Protein AF-A0A5K0XAV7-F1 (afdb_monomer_lite)

Sequence (41 aa):
FVSYDSPSAAQSAINTMNGSQLGGKKLKVQLKRDNKQSKPY

Radius of gyration: 13.66 Å; chains: 1; bounding box: 45×14×26 Å

pLDDT: mean 82.31, std 11.66, range [55.5, 91.69]

Structure (mmCIF, N/CA/C/O backbone):
data_AF-A0A5K0XAV7-F1
#
_entry.id   AF-A0A5K0XAV7-F1
#
loop_
_atom_site.group_PDB
_atom_site.id
_atom_site.type_symbol
_atom_site.label_atom_id
_atom_site.label_alt_id
_atom_site.label_comp_id
_atom_site.label_asym_id
_atom_site.label_entity_id
_atom_site.label_seq_id
_atom_site.pdbx_PDB_ins_code
_atom_site.Cartn_x
_atom_site.Cartn_y
_atom_site.Cartn_z
_atom_site.occupancy
_atom_site.B_iso_or_equiv
_atom_site.auth_seq_id
_atom_site.auth_comp_id
_atom_site.auth_asym_id
_atom_site.auth_atom_id
_atom_site.pdbx_PDB_model_num
ATOM 1 N N . PHE A 1 1 ? 3.845 -13.554 5.134 1.00 75.62 1 PHE A N 1
ATOM 2 C CA . PHE A 1 1 ? 4.823 -12.734 4.391 1.00 75.62 1 PHE A CA 1
ATOM 3 C C . PHE A 1 1 ? 4.659 -13.057 2.918 1.00 75.62 1 PHE A C 1
ATOM 5 O O . PHE A 1 1 ? 4.552 -14.233 2.607 1.00 75.62 1 PHE A O 1
ATOM 12 N N . VAL A 1 2 ? 4.559 -12.045 2.056 1.00 81.88 2 VAL A N 1
ATOM 13 C CA . VAL A 1 2 ? 4.396 -12.204 0.600 1.00 81.88 2 VAL A CA 1
ATOM 14 C C . VAL A 1 2 ? 5.625 -11.591 -0.062 1.00 81.88 2 VAL A C 1
ATOM 16 O O . VAL A 1 2 ? 6.014 -10.485 0.315 1.00 81.88 2 VAL A O 1
ATOM 19 N N . SER A 1 3 ? 6.235 -12.310 -1.001 1.00 83.62 3 SER A N 1
ATOM 20 C CA . SER A 1 3 ? 7.354 -11.819 -1.808 1.00 83.62 3 SER A CA 1
ATOM 21 C C . SER A 1 3 ? 6.835 -11.488 -3.200 1.00 83.62 3 SER A C 1
ATOM 23 O O . SER A 1 3 ? 6.137 -12.300 -3.801 1.00 83.62 3 SER A O 1
ATOM 25 N N . TYR A 1 4 ? 7.157 -10.295 -3.688 1.00 87.56 4 TYR A N 1
ATOM 26 C CA . TYR A 1 4 ? 6.862 -9.872 -5.053 1.00 87.56 4 TYR A CA 1
ATOM 27 C C . TYR A 1 4 ? 8.135 -9.941 -5.891 1.00 87.56 4 TYR A C 1
ATOM 29 O O . TYR A 1 4 ? 9.233 -9.816 -5.354 1.00 87.56 4 TYR A O 1
ATOM 37 N N . ASP A 1 5 ? 7.965 -10.095 -7.200 1.00 89.19 5 ASP A N 1
ATOM 38 C CA . ASP A 1 5 ? 9.065 -10.117 -8.167 1.00 89.19 5 ASP A CA 1
ATOM 39 C C . ASP A 1 5 ? 9.787 -8.757 -8.267 1.00 89.19 5 ASP A C 1
ATOM 41 O O . ASP A 1 5 ? 11.001 -8.686 -8.423 1.00 89.19 5 ASP A O 1
ATOM 45 N N . SER A 1 6 ? 9.044 -7.660 -8.084 1.00 90.19 6 SER A N 1
ATOM 46 C CA . SER A 1 6 ? 9.553 -6.291 -8.208 1.00 90.19 6 SER A CA 1
ATOM 47 C C . SER A 1 6 ? 9.119 -5.397 -7.036 1.00 90.19 6 SER A C 1
ATOM 49 O O . SER A 1 6 ? 7.980 -5.508 -6.564 1.00 90.19 6 SER A O 1
ATOM 51 N N . PRO A 1 7 ? 9.962 -4.441 -6.593 1.00 87.12 7 PRO A N 1
ATOM 52 C CA . PRO A 1 7 ? 9.624 -3.520 -5.504 1.00 87.12 7 PRO A CA 1
ATOM 53 C C . PRO A 1 7 ? 8.426 -2.628 -5.849 1.00 87.12 7 PRO A C 1
ATOM 55 O O . PRO A 1 7 ? 7.574 -2.387 -4.998 1.00 87.12 7 PRO A O 1
ATOM 58 N N . SER A 1 8 ? 8.294 -2.209 -7.112 1.00 91.31 8 SER A N 1
ATOM 59 C CA . SER A 1 8 ? 7.150 -1.422 -7.590 1.00 91.31 8 SER A CA 1
ATOM 60 C C . S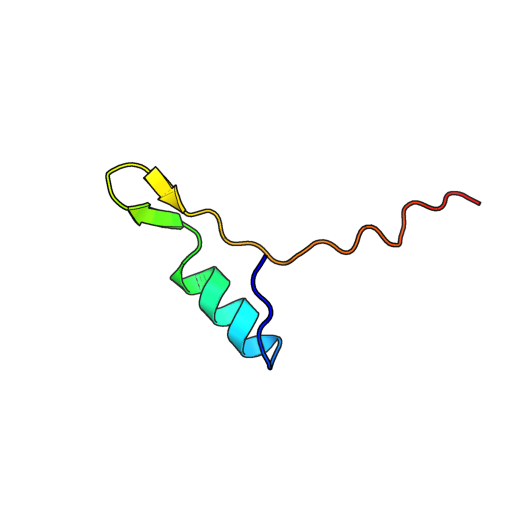ER A 1 8 ? 5.820 -2.164 -7.423 1.00 91.31 8 SER A C 1
ATOM 62 O O . SER A 1 8 ? 4.828 -1.564 -7.010 1.00 91.31 8 SER A O 1
ATOM 64 N N . ALA A 1 9 ? 5.807 -3.477 -7.682 1.00 90.44 9 ALA A N 1
ATOM 65 C CA . ALA A 1 9 ? 4.624 -4.315 -7.497 1.00 90.44 9 ALA A CA 1
ATOM 66 C C . ALA A 1 9 ? 4.241 -4.417 -6.012 1.00 90.44 9 ALA A C 1
ATOM 68 O O . ALA A 1 9 ? 3.073 -4.252 -5.663 1.00 90.44 9 ALA A O 1
ATOM 69 N N . ALA A 1 10 ? 5.228 -4.589 -5.124 1.00 90.50 10 ALA A N 1
ATOM 70 C CA . ALA A 1 10 ? 4.999 -4.586 -3.680 1.00 90.50 10 ALA A CA 1
ATOM 71 C C . ALA A 1 10 ? 4.438 -3.240 -3.183 1.00 90.50 10 ALA A C 1
ATOM 73 O O . ALA A 1 10 ? 3.500 -3.218 -2.386 1.00 90.50 10 ALA A O 1
ATOM 74 N N . GLN A 1 11 ? 4.980 -2.122 -3.675 1.00 90.00 11 GLN A N 1
ATOM 75 C CA . GLN A 1 11 ? 4.536 -0.772 -3.320 1.00 90.00 11 GLN A CA 1
ATOM 76 C C . GLN A 1 11 ? 3.084 -0.520 -3.753 1.00 90.00 11 GLN A C 1
ATOM 78 O O . GLN A 1 11 ? 2.278 -0.012 -2.974 1.00 90.00 11 GLN A O 1
ATOM 83 N N . SER A 1 12 ? 2.745 -0.910 -4.987 1.00 91.69 12 SER A N 1
ATOM 84 C CA . SER A 1 12 ? 1.389 -0.801 -5.530 1.00 91.69 12 SER A CA 1
ATOM 85 C C . SER A 1 12 ? 0.404 -1.629 -4.707 1.00 91.69 12 SER A C 1
ATOM 87 O O . SER A 1 12 ? -0.604 -1.099 -4.243 1.00 91.69 12 SER A O 1
ATOM 89 N N . ALA A 1 13 ? 0.750 -2.884 -4.408 1.00 90.06 13 ALA A N 1
ATOM 90 C CA . ALA A 1 13 ? -0.073 -3.747 -3.572 1.00 90.06 13 ALA A CA 1
ATOM 91 C C . ALA A 1 13 ? -0.295 -3.163 -2.170 1.00 90.06 13 ALA A C 1
ATOM 93 O O . ALA A 1 13 ? -1.405 -3.236 -1.651 1.00 90.06 13 ALA A O 1
ATOM 94 N N . ILE A 1 14 ? 0.722 -2.546 -1.559 1.00 91.25 14 ILE A N 1
ATOM 95 C CA . ILE A 1 14 ? 0.566 -1.854 -0.274 1.00 91.25 14 ILE A CA 1
ATOM 96 C C . ILE A 1 14 ? -0.416 -0.698 -0.404 1.00 91.25 14 ILE A C 1
ATOM 98 O O . ILE A 1 14 ? -1.343 -0.627 0.389 1.00 91.25 14 ILE A O 1
ATOM 102 N N . ASN A 1 15 ? -0.265 0.179 -1.393 1.00 89.75 15 ASN A N 1
ATOM 103 C CA . ASN A 1 15 ? -1.162 1.326 -1.543 1.00 89.75 15 ASN A CA 1
ATOM 104 C C . ASN A 1 15 ? -2.617 0.910 -1.801 1.00 89.75 15 ASN A C 1
ATOM 106 O O . ASN A 1 15 ? -3.532 1.550 -1.291 1.00 89.75 15 ASN A O 1
ATOM 110 N N . THR A 1 16 ? -2.836 -0.170 -2.550 1.00 88.94 16 THR A N 1
ATOM 111 C CA . THR A 1 16 ? -4.183 -0.654 -2.875 1.00 88.94 16 THR A CA 1
ATOM 112 C C . THR A 1 16 ? -4.816 -1.462 -1.737 1.00 88.94 16 THR A C 1
ATOM 114 O 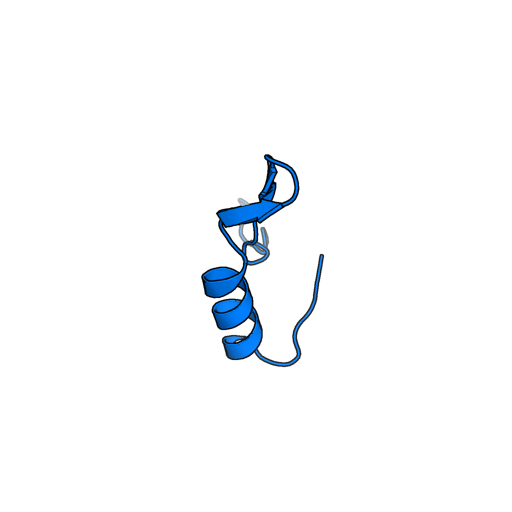O . THR A 1 16 ? -6.021 -1.362 -1.514 1.00 88.94 16 THR A O 1
ATOM 117 N N . MET A 1 17 ? -4.027 -2.262 -1.011 1.00 88.31 17 MET A N 1
ATOM 118 C CA . MET A 1 17 ? -4.536 -3.233 -0.029 1.00 88.31 17 MET A CA 1
ATOM 119 C C . MET A 1 17 ? -4.382 -2.784 1.428 1.00 88.31 17 MET A C 1
ATOM 121 O O . MET A 1 17 ? -5.049 -3.313 2.323 1.00 88.31 17 MET A O 1
ATOM 125 N N . ASN A 1 18 ? -3.483 -1.839 1.712 1.00 89.81 18 ASN A N 1
ATOM 126 C CA . ASN A 1 18 ? -3.318 -1.312 3.057 1.00 89.81 18 ASN A CA 1
ATOM 127 C C . ASN A 1 18 ? -4.519 -0.441 3.404 1.00 89.81 18 ASN A C 1
ATOM 129 O O . ASN A 1 18 ? -4.673 0.685 2.942 1.00 89.81 18 ASN A O 1
ATOM 133 N N . GLY A 1 19 ? -5.350 -0.965 4.287 1.00 86.00 19 GLY A N 1
ATOM 134 C CA . GLY A 1 19 ? -6.516 -0.277 4.783 1.00 86.00 19 GLY A CA 1
ATOM 135 C C . GLY A 1 19 ? -7.836 -0.701 4.159 1.00 86.00 19 GLY A C 1
ATOM 136 O O . GLY A 1 19 ? -8.865 -0.176 4.582 1.00 86.00 19 GLY A O 1
ATOM 137 N N . SER A 1 20 ? -7.832 -1.668 3.243 1.00 88.44 20 SER A N 1
ATOM 138 C CA . SER A 1 20 ? -9.060 -2.268 2.721 1.00 88.44 20 SER A CA 1
ATOM 139 C C . SER A 1 20 ? -9.833 -2.954 3.852 1.00 88.44 20 SER A C 1
ATOM 141 O O . SER A 1 20 ? -9.241 -3.631 4.696 1.00 88.44 20 SER A O 1
ATOM 143 N N . GLN A 1 21 ? -11.153 -2.777 3.894 1.00 89.38 21 GLN A N 1
ATOM 144 C CA . GLN A 1 21 ? -12.015 -3.418 4.888 1.00 89.38 21 GLN A CA 1
ATOM 145 C C . GLN A 1 21 ? -12.594 -4.717 4.330 1.00 89.38 21 GLN A C 1
ATOM 147 O O . GLN A 1 21 ? -13.239 -4.721 3.288 1.00 89.38 21 GLN A O 1
ATOM 152 N N . LEU A 1 22 ? -12.388 -5.815 5.053 1.00 85.44 22 LEU A N 1
ATOM 153 C CA . LEU A 1 22 ? -12.910 -7.137 4.725 1.00 85.44 22 LEU A CA 1
ATOM 154 C C . LEU A 1 22 ? -13.630 -7.680 5.962 1.00 85.44 22 LEU A C 1
ATOM 156 O O . LEU A 1 22 ? -13.020 -7.866 7.015 1.00 85.44 22 LEU A O 1
ATOM 160 N N . GLY A 1 23 ? -14.954 -7.843 5.868 1.00 85.44 23 GLY A N 1
ATOM 161 C CA . GLY A 1 23 ? -15.786 -8.329 6.978 1.00 85.44 23 GLY A CA 1
ATOM 162 C C . GLY A 1 23 ? -15.700 -7.477 8.253 1.00 85.44 23 GLY A C 1
ATOM 163 O O . GLY A 1 23 ? -15.656 -8.020 9.352 1.00 85.44 23 GLY A O 1
ATOM 164 N N . GLY A 1 24 ? -15.589 -6.149 8.118 1.00 90.00 24 GLY A N 1
ATOM 165 C CA . GLY A 1 24 ? -15.457 -5.223 9.253 1.00 90.00 24 GLY A CA 1
ATOM 166 C C . GLY A 1 24 ? -14.043 -5.106 9.840 1.00 90.00 24 GLY A C 1
ATOM 167 O O . GLY A 1 24 ? -13.828 -4.303 10.744 1.00 90.00 24 GLY A O 1
ATOM 168 N N . LYS A 1 25 ? -13.056 -5.844 9.313 1.00 87.94 25 LYS A N 1
ATOM 169 C CA . LYS A 1 25 ? -11.647 -5.760 9.730 1.00 87.94 25 LYS A CA 1
ATOM 170 C C . LYS A 1 25 ? -10.808 -5.061 8.666 1.00 87.94 25 LYS A C 1
ATOM 172 O O . LYS A 1 25 ? -10.944 -5.334 7.477 1.00 87.94 25 LYS A O 1
ATOM 177 N N . LYS A 1 26 ? -9.930 -4.154 9.097 1.00 88.81 26 LYS A N 1
ATOM 178 C CA . LYS A 1 26 ? -9.029 -3.402 8.218 1.00 88.81 26 LYS A CA 1
ATOM 179 C C . LYS A 1 26 ? -7.754 -4.206 7.967 1.00 88.81 26 LYS A C 1
ATOM 181 O O . LYS A 1 26 ? -7.063 -4.579 8.914 1.00 88.81 26 LYS A O 1
ATOM 186 N N . LEU A 1 27 ? -7.441 -4.466 6.702 1.00 90.56 27 LEU A N 1
ATOM 187 C CA . LEU A 1 27 ? -6.204 -5.127 6.310 1.00 90.56 27 LEU A CA 1
ATOM 188 C C . LEU A 1 27 ? -5.017 -4.189 6.528 1.00 90.56 27 LEU A C 1
ATOM 190 O O . LEU A 1 27 ? -5.079 -3.001 6.213 1.00 90.56 27 LEU A O 1
ATOM 194 N N . LYS A 1 28 ? -3.922 -4.734 7.057 1.00 89.06 28 LYS A N 1
ATOM 195 C CA . LYS A 1 28 ? -2.655 -4.024 7.222 1.00 89.06 28 LYS A CA 1
ATOM 196 C C . LYS A 1 28 ? -1.631 -4.655 6.298 1.00 89.06 28 LYS A C 1
ATOM 198 O O . LYS A 1 28 ? -1.24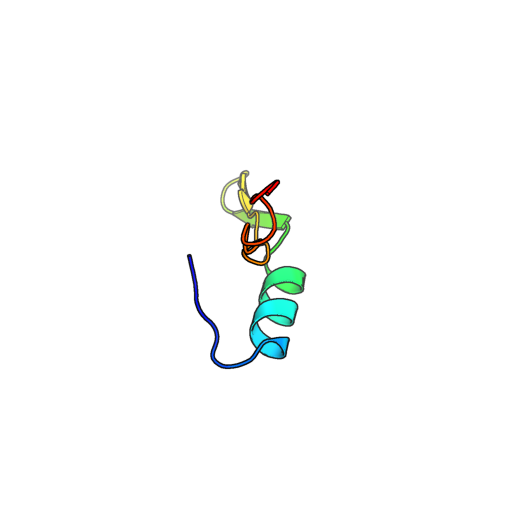6 -5.806 6.494 1.00 89.06 28 LYS A O 1
ATOM 203 N N . VAL A 1 29 ? -1.182 -3.888 5.313 1.00 90.56 29 VAL A N 1
ATOM 204 C CA . VAL A 1 29 ? -0.161 -4.326 4.357 1.00 90.56 29 VAL A CA 1
ATOM 205 C C . VAL A 1 29 ? 1.003 -3.356 4.460 1.00 90.56 29 VAL A C 1
ATOM 207 O O . VAL A 1 29 ? 0.817 -2.146 4.398 1.00 90.56 29 VAL A O 1
ATOM 210 N N . GLN A 1 30 ? 2.201 -3.875 4.714 1.00 88.69 30 GLN A N 1
ATOM 211 C CA . GLN A 1 30 ? 3.405 -3.075 4.923 1.00 88.69 30 GLN A CA 1
ATOM 212 C C . GLN A 1 30 ? 4.616 -3.793 4.337 1.00 88.69 30 GLN A C 1
ATOM 214 O O . GLN A 1 30 ? 4.644 -5.025 4.282 1.00 88.69 30 GLN A O 1
ATOM 219 N N . LEU A 1 31 ? 5.633 -3.018 3.950 1.00 86.38 31 LEU A N 1
ATOM 220 C CA . LEU A 1 31 ? 6.932 -3.573 3.590 1.00 86.38 31 LEU A CA 1
ATOM 221 C C . LEU A 1 31 ? 7.555 -4.254 4.809 1.00 86.38 31 LEU A C 1
ATOM 223 O O . LEU A 1 31 ? 7.444 -3.781 5.946 1.00 86.38 31 LEU A O 1
ATOM 227 N N . LYS A 1 32 ? 8.245 -5.366 4.561 1.00 84.19 32 LYS A N 1
ATOM 228 C CA . LYS A 1 32 ? 9.066 -6.006 5.582 1.00 84.19 32 LYS A CA 1
ATOM 229 C C . LYS A 1 32 ? 10.191 -5.040 5.957 1.00 84.19 32 LYS A C 1
ATOM 231 O O . LYS A 1 32 ? 11.017 -4.704 5.117 1.00 84.19 32 LYS A O 1
ATOM 236 N N . ARG A 1 33 ? 10.228 -4.603 7.217 1.00 77.56 33 ARG A N 1
ATOM 237 C CA . ARG A 1 33 ? 11.399 -3.909 7.761 1.00 77.56 33 ARG A CA 1
ATOM 238 C C . ARG A 1 33 ? 12.486 -4.954 7.983 1.00 77.56 33 ARG A C 1
ATOM 240 O O . ARG A 1 33 ? 12.313 -5.853 8.804 1.00 77.56 33 ARG A O 1
ATOM 247 N N . ASP A 1 34 ? 13.556 -4.879 7.200 1.00 66.31 34 ASP A N 1
ATOM 248 C CA . ASP A 1 34 ? 14.759 -5.663 7.449 1.00 66.31 34 ASP A CA 1
ATOM 249 C C . ASP A 1 34 ? 15.451 -5.064 8.677 1.00 66.31 34 ASP A C 1
ATOM 251 O O . ASP A 1 34 ? 15.959 -3.947 8.642 1.00 66.31 34 ASP A O 1
ATOM 255 N N . ASN A 1 35 ? 15.414 -5.771 9.804 1.00 59.97 35 ASN A N 1
ATOM 256 C CA . ASN A 1 35 ? 15.951 -5.284 11.077 1.00 59.97 35 ASN A CA 1
ATOM 257 C C . ASN A 1 35 ? 17.490 -5.396 11.145 1.00 59.97 35 ASN A C 1
ATOM 259 O O . ASN A 1 35 ? 18.065 -5.538 12.224 1.00 59.97 35 ASN A O 1
ATOM 263 N N . LYS A 1 36 ? 18.181 -5.355 9.999 1.00 55.84 36 LYS A N 1
ATOM 264 C CA . LYS A 1 36 ? 19.621 -5.635 9.875 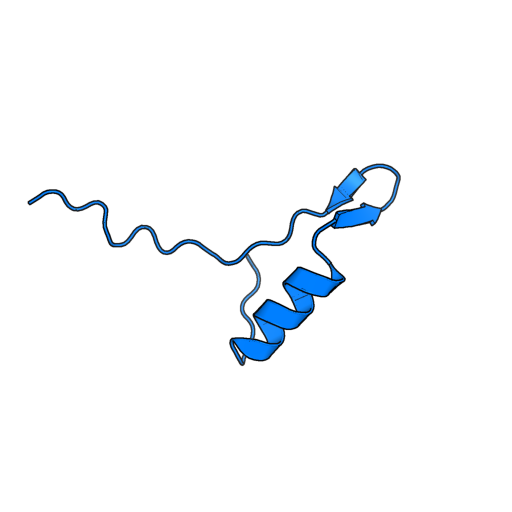1.00 55.84 36 LYS A CA 1
ATOM 265 C C . LYS A 1 36 ? 20.527 -4.533 10.426 1.00 55.84 36 LYS A C 1
ATOM 267 O O . LYS A 1 36 ? 21.745 -4.663 10.387 1.00 55.84 36 LYS A O 1
ATOM 272 N N . GLN A 1 37 ? 19.940 -3.500 11.026 1.00 56.88 37 GLN A N 1
ATOM 273 C CA . GLN A 1 37 ? 20.650 -2.406 11.683 1.00 56.88 37 GLN A CA 1
ATOM 274 C C . GLN A 1 37 ? 20.504 -2.396 13.214 1.00 56.88 37 GLN A C 1
ATOM 276 O O . GLN A 1 37 ? 20.724 -1.370 13.844 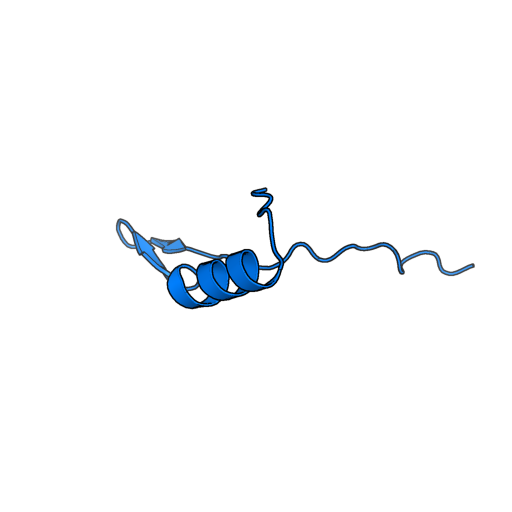1.00 56.88 37 GLN A O 1
ATOM 281 N N . SER A 1 38 ? 20.172 -3.532 13.838 1.00 55.50 38 SER A N 1
ATOM 282 C CA . SER A 1 38 ? 20.322 -3.711 15.292 1.00 55.50 38 SER A CA 1
ATOM 283 C C . SER A 1 38 ? 21.467 -4.677 15.604 1.00 55.50 38 SER A C 1
ATOM 285 O O . SER A 1 38 ? 21.298 -5.720 16.226 1.00 55.50 38 SER A O 1
ATOM 287 N N . LYS A 1 39 ? 22.661 -4.341 15.116 1.00 56.97 39 LYS A N 1
ATOM 288 C CA . LYS A 1 39 ? 23.894 -4.703 15.812 1.00 56.97 39 LYS A CA 1
ATOM 289 C C . LYS A 1 39 ? 24.500 -3.391 16.305 1.00 56.97 39 LYS A C 1
ATOM 291 O O . LYS A 1 39 ? 25.145 -2.720 15.501 1.00 56.97 39 LYS A O 1
ATOM 296 N N . PRO A 1 40 ? 24.252 -2.977 17.560 1.00 64.75 40 PRO A N 1
ATOM 297 C CA . PRO A 1 40 ? 25.198 -2.096 18.215 1.00 64.75 40 PRO A CA 1
ATOM 298 C C . PRO A 1 40 ? 26.457 -2.949 18.394 1.00 64.75 40 PRO A C 1
ATOM 300 O O . PRO A 1 40 ? 26.436 -3.929 19.137 1.00 64.75 40 PRO A O 1
ATOM 303 N N . TYR A 1 41 ? 27.473 -2.694 17.574 1.00 62.6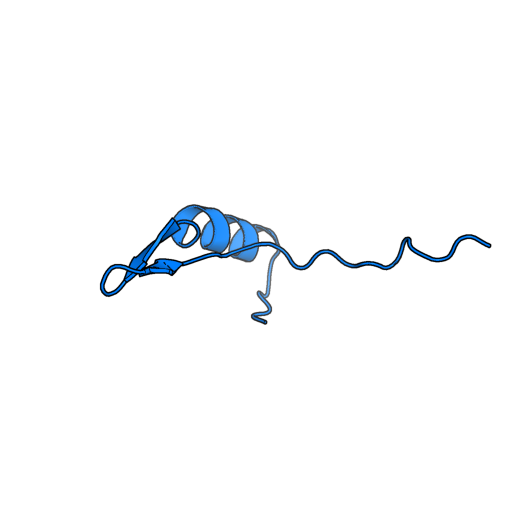9 41 TYR A N 1
ATOM 304 C CA . TYR A 1 41 ? 28.815 -3.150 17.914 1.00 62.69 41 TYR A CA 1
ATOM 305 C C . TYR A 1 41 ? 29.286 -2.354 19.130 1.00 62.69 41 TYR A C 1
ATOM 307 O O . TYR A 1 41 ? 28.983 -1.137 19.156 1.00 62.69 41 TYR A O 1
#

Foldseek 3Di:
DDDDPDPVVLVVCQVVQQQDDDPNDGDHRDDDDPPVPPDPD

Organism: NCBI:txid210225

InterPro domains:
  IPR000504 RNA recognition motif domain [PF00076] (1-28)
  IPR000504 RNA recognition motif domain [PS50102] (1-34)
  IPR012677 Nucleotide-binding alpha-beta plait domain superfamily [G3DSA:3.30.70.330] (1-40)
  IPR035979 RNA-binding domain superfamily [SSF54928] (1-38)

Secondary structure (DSSP, 8-state):
----SSHHHHHHHHHHHTT-EETTEE---------TT----